Protein AF-A0A059LM42-F1 (afdb_monomer_lite)

Radius of gyration: 23.94 Å; chains: 1; bounding box: 48×51×63 Å

Sequence (168 aa):
MLDPRINEVQEKETALSYLREVKTRFTGNRKVYESFLEIMKQFKAQHIDTSGVIEKVKELFAGHPELILGFNTFLPKGYEIRMEDVHPQRFAPRPTPAAPPPEREVQQPKPQVEFDQAISYVNKIKTRFANDERVYKAFLEILNMYRKGMKNIASVYEEVALLFRSHD

Secondary structure (DSSP, 8-state):
---HHHHHHHHHHHHHHHHHHHHHHTTT-HHHHHHHHHHHHHHHTTSS-HHHHHHHHHHHTTT-HHHHHHGGGGS-TT-PPPHHHHSS---PPPP---------------SSSHHHHHHHHHHHHHHHTTT-HHHHHHHHHHHHHHHTTSS-HHHHHHHHHHHHHT--

pLDDT: mean 71.16, std 15.92, range [35.03, 88.38]

Structure (mmCIF, N/CA/C/O backbone):
data_AF-A0A059LM42-F1
#
_entry.id   AF-A0A059LM42-F1
#
loop_
_atom_site.group_PDB
_atom_site.id
_atom_site.type_symbol
_atom_site.label_atom_id
_atom_site.label_alt_id
_atom_site.label_comp_id
_atom_site.label_asym_id
_atom_site.label_entity_id
_atom_site.label_seq_id
_atom_site.pdbx_PDB_ins_code
_atom_site.Cartn_x
_atom_site.Cartn_y
_atom_site.Cartn_z
_atom_site.occupancy
_atom_site.B_iso_or_equiv
_atom_site.auth_seq_id
_atom_site.auth_comp_id
_atom_site.auth_asym_id
_atom_site.auth_atom_id
_atom_site.pdbx_PDB_model_num
ATOM 1 N N . MET A 1 1 ? 9.639 23.125 -35.738 1.00 37.50 1 MET A N 1
ATOM 2 C CA . MET A 1 1 ? 10.786 22.560 -34.999 1.00 37.50 1 MET A CA 1
ATOM 3 C C . MET A 1 1 ? 10.502 22.805 -33.530 1.00 37.50 1 MET A C 1
ATOM 5 O O . MET A 1 1 ? 10.386 23.963 -33.167 1.00 37.50 1 MET A O 1
ATOM 9 N N . LEU A 1 2 ? 10.233 21.762 -32.743 1.00 43.78 2 LEU A N 1
ATOM 10 C CA . LEU A 1 2 ? 9.997 21.889 -31.300 1.00 43.78 2 LEU A CA 1
ATOM 11 C C . LEU A 1 2 ? 11.327 21.626 -30.595 1.00 43.78 2 LEU A C 1
ATOM 13 O O . LEU A 1 2 ? 11.921 20.567 -30.790 1.00 43.78 2 LEU A O 1
ATOM 17 N N . ASP A 1 3 ? 11.814 22.617 -29.853 1.00 37.25 3 ASP A N 1
ATOM 18 C CA . ASP A 1 3 ? 13.060 22.548 -29.101 1.00 37.25 3 ASP A CA 1
ATOM 19 C C . ASP A 1 3 ? 13.080 21.330 -28.156 1.00 37.25 3 ASP A C 1
ATOM 21 O O . ASP A 1 3 ? 12.250 21.249 -27.247 1.00 37.25 3 ASP A O 1
ATOM 25 N N . PRO A 1 4 ? 14.063 20.417 -28.276 1.00 52.81 4 PRO A N 1
ATOM 26 C CA . PRO A 1 4 ? 14.179 19.244 -27.402 1.00 52.81 4 PRO A CA 1
ATOM 27 C C . PRO A 1 4 ? 14.461 19.605 -25.932 1.00 52.81 4 PRO A C 1
ATOM 29 O O . PRO A 1 4 ? 14.359 18.759 -25.053 1.00 52.81 4 PRO A O 1
ATOM 32 N N . ARG A 1 5 ? 14.765 20.879 -25.649 1.00 47.81 5 ARG A N 1
ATOM 33 C CA . ARG A 1 5 ? 14.976 21.409 -24.296 1.00 47.81 5 ARG A CA 1
ATOM 34 C C . ARG A 1 5 ? 13.675 21.627 -23.517 1.00 47.81 5 ARG A C 1
ATOM 36 O O . ARG A 1 5 ? 13.718 21.652 -22.297 1.00 47.81 5 ARG A O 1
ATOM 43 N N . ILE A 1 6 ? 12.530 21.774 -24.191 1.00 52.84 6 ILE A N 1
ATOM 44 C CA . ILE A 1 6 ? 11.234 22.006 -23.525 1.00 52.84 6 ILE A CA 1
ATOM 45 C C . ILE A 1 6 ? 10.699 20.717 -22.883 1.00 52.84 6 ILE A C 1
ATOM 47 O O . ILE A 1 6 ? 10.102 20.770 -21.809 1.00 52.84 6 ILE A O 1
ATOM 51 N N . ASN A 1 7 ? 10.970 19.556 -23.489 1.00 51.12 7 ASN A N 1
ATOM 52 C CA . ASN A 1 7 ? 10.503 18.268 -22.970 1.00 51.12 7 ASN A CA 1
ATOM 53 C C . ASN A 1 7 ? 11.198 17.900 -21.646 1.00 51.12 7 ASN A C 1
ATOM 55 O O . ASN A 1 7 ? 10.537 17.504 -20.693 1.00 51.12 7 ASN A O 1
ATOM 59 N N . GLU A 1 8 ? 12.508 18.150 -21.542 1.00 52.09 8 GLU A N 1
ATOM 60 C CA . GLU A 1 8 ? 13.310 17.806 -20.356 1.00 52.09 8 GLU A CA 1
ATOM 61 C C . GLU A 1 8 ? 12.902 18.601 -19.098 1.00 52.09 8 GLU A C 1
ATOM 63 O O . GLU A 1 8 ? 12.923 18.081 -17.979 1.00 52.09 8 GLU A O 1
ATOM 68 N N . VAL A 1 9 ? 12.483 19.861 -19.271 1.00 55.62 9 VAL A N 1
ATOM 69 C CA . VAL A 1 9 ? 12.021 20.709 -18.158 1.00 55.62 9 VAL A CA 1
ATOM 70 C C . VAL A 1 9 ? 10.629 20.275 -17.689 1.00 55.62 9 VAL A C 1
ATOM 72 O O . VAL A 1 9 ? 10.413 20.148 -16.482 1.00 55.62 9 VAL A O 1
ATOM 75 N N . GLN A 1 10 ? 9.721 19.949 -18.619 1.00 55.91 10 GLN A N 1
ATOM 76 C CA . GLN A 1 10 ? 8.393 19.432 -18.277 1.00 55.91 10 GLN A CA 1
ATOM 77 C C . GLN A 1 10 ? 8.468 18.085 -17.555 1.00 55.91 10 GLN A C 1
ATOM 79 O O . GLN A 1 10 ? 7.804 17.914 -16.536 1.00 55.91 10 GLN A O 1
ATOM 84 N N . GLU A 1 11 ? 9.299 17.152 -18.024 1.00 62.28 11 GLU A N 1
ATOM 85 C CA . GLU A 1 11 ? 9.454 15.833 -17.395 1.00 62.28 11 GLU A CA 1
ATOM 86 C C . GLU A 1 11 ? 9.916 15.951 -15.938 1.00 62.28 11 GLU A C 1
ATOM 88 O O . GLU A 1 11 ? 9.413 15.254 -15.051 1.00 62.28 11 GLU A O 1
ATOM 93 N N . LYS A 1 12 ? 10.823 16.896 -15.662 1.00 64.44 12 LYS A N 1
ATOM 94 C CA . LYS A 1 12 ? 11.322 17.161 -14.311 1.00 64.44 12 LYS A CA 1
ATOM 95 C C . LYS A 1 12 ? 10.246 17.759 -13.400 1.00 64.44 12 LYS A C 1
ATOM 97 O O . LYS A 1 12 ? 10.152 17.369 -12.235 1.00 64.44 12 LYS A O 1
ATOM 102 N N . GLU A 1 13 ? 9.423 18.677 -13.901 1.00 71.81 13 GLU A N 1
ATOM 103 C CA . GLU A 1 13 ? 8.309 19.253 -13.134 1.00 71.81 13 GLU A CA 1
ATOM 104 C C . GLU A 1 13 ? 7.188 18.237 -12.893 1.00 71.81 13 GLU A C 1
ATOM 106 O O . GLU A 1 13 ? 6.685 18.121 -11.771 1.00 71.81 13 GLU A O 1
ATOM 111 N N . THR A 1 14 ? 6.852 17.433 -13.903 1.00 74.19 14 THR A N 1
ATOM 112 C CA . THR A 1 14 ? 5.884 16.341 -13.771 1.00 74.19 14 THR A CA 1
ATOM 113 C C . THR A 1 14 ? 6.368 15.309 -12.746 1.00 74.19 14 THR A C 1
ATOM 115 O O . THR A 1 14 ? 5.592 14.929 -11.867 1.00 74.19 14 THR A O 1
ATOM 118 N N . ALA A 1 15 ? 7.658 14.934 -12.756 1.00 77.19 15 ALA A N 1
ATOM 119 C CA . ALA A 1 15 ? 8.270 14.036 -11.761 1.00 77.19 15 ALA A CA 1
ATOM 120 C C . ALA A 1 15 ? 8.116 14.549 -10.330 1.00 77.19 15 ALA A C 1
ATOM 122 O O . ALA A 1 15 ? 7.750 13.800 -9.421 1.00 77.19 15 ALA A O 1
ATOM 123 N N . LEU A 1 16 ? 8.372 15.840 -10.124 1.00 78.12 16 LEU A N 1
ATOM 124 C CA . LEU A 1 16 ? 8.249 16.468 -8.813 1.00 78.12 16 LEU A CA 1
ATOM 125 C C . LEU A 1 16 ? 6.793 16.553 -8.349 1.00 78.12 16 LEU A C 1
ATOM 127 O O . LEU A 1 16 ? 6.532 16.367 -7.158 1.00 78.12 16 LEU A O 1
ATOM 131 N N . SER A 1 17 ? 5.853 16.799 -9.263 1.00 83.81 17 SER A N 1
ATOM 132 C CA . SER A 1 17 ? 4.423 16.804 -8.948 1.00 83.81 17 SER A CA 1
ATOM 133 C C . SER A 1 17 ? 3.944 15.414 -8.526 1.00 83.81 17 SER A C 1
ATOM 135 O O . SER A 1 17 ? 3.326 15.274 -7.472 1.00 83.81 17 SER A O 1
ATOM 137 N N . TYR A 1 18 ? 4.324 14.375 -9.274 1.00 83.75 18 TYR A N 1
ATOM 138 C CA . TYR A 1 18 ? 3.982 12.990 -8.952 1.00 83.75 18 TYR A CA 1
ATOM 139 C C . TYR A 1 18 ? 4.579 12.545 -7.605 1.00 83.75 18 TYR A C 1
ATOM 141 O O . TYR A 1 18 ? 3.877 12.014 -6.747 1.00 83.75 18 TYR A O 1
ATOM 149 N N . LEU A 1 19 ? 5.858 12.852 -7.349 1.00 83.31 19 LEU A N 1
ATOM 150 C CA . LEU A 1 19 ? 6.498 12.595 -6.051 1.00 83.31 19 LEU A CA 1
ATOM 151 C C . LEU A 1 19 ? 5.782 13.305 -4.896 1.00 83.31 19 LEU A C 1
ATOM 153 O O . LEU A 1 19 ? 5.654 12.742 -3.806 1.00 83.31 19 LEU A O 1
ATOM 157 N N . ARG A 1 20 ? 5.324 14.542 -5.116 1.00 83.06 20 ARG A N 1
ATOM 158 C CA . ARG A 1 20 ? 4.578 15.310 -4.115 1.00 83.06 20 ARG A CA 1
ATOM 159 C C . ARG A 1 20 ? 3.227 14.660 -3.828 1.00 83.06 20 ARG A C 1
ATOM 161 O O . ARG A 1 20 ? 2.854 14.557 -2.664 1.00 83.06 20 ARG A O 1
ATOM 168 N N . GLU A 1 21 ? 2.532 14.186 -4.853 1.00 84.50 21 GLU A N 1
ATOM 169 C CA . GLU A 1 21 ? 1.240 13.517 -4.717 1.00 84.50 21 GLU A CA 1
ATOM 170 C C . GLU A 1 21 ? 1.357 12.182 -3.974 1.00 84.50 21 GLU A C 1
ATOM 172 O O . GLU A 1 21 ? 0.645 11.965 -2.993 1.00 84.50 21 GLU A O 1
ATOM 177 N N . VAL A 1 22 ? 2.342 11.349 -4.334 1.00 84.31 22 VAL A N 1
ATOM 178 C CA . VAL A 1 22 ? 2.684 10.110 -3.611 1.00 84.31 22 VAL A CA 1
ATOM 179 C C . VAL A 1 22 ? 3.016 10.412 -2.148 1.00 84.31 22 VAL A C 1
ATOM 181 O O . VAL A 1 22 ? 2.512 9.751 -1.239 1.00 84.31 22 VAL A O 1
ATOM 184 N N . LYS A 1 23 ? 3.833 11.439 -1.892 1.00 82.44 23 LYS A N 1
ATOM 185 C CA . LYS A 1 23 ? 4.214 11.840 -0.533 1.00 82.44 23 LYS A CA 1
ATOM 186 C C . LYS A 1 23 ? 3.018 12.334 0.287 1.00 82.44 23 LYS A C 1
ATOM 188 O O . LYS A 1 23 ? 2.938 12.012 1.468 1.00 82.44 23 LYS A O 1
ATOM 193 N N . THR A 1 24 ? 2.089 13.069 -0.321 1.00 84.69 24 THR A N 1
ATOM 194 C CA . THR A 1 24 ? 0.845 13.515 0.326 1.00 84.69 24 THR A CA 1
ATOM 195 C C . THR A 1 24 ? -0.078 12.332 0.622 1.00 84.69 24 THR A C 1
ATOM 197 O O . THR A 1 24 ? -0.526 12.182 1.759 1.00 84.69 24 THR A O 1
ATOM 200 N N . ARG A 1 25 ? -0.316 11.448 -0.359 1.00 80.69 25 ARG A N 1
ATOM 201 C CA . ARG A 1 25 ? -1.161 10.247 -0.212 1.00 80.69 25 ARG A CA 1
ATOM 202 C C . ARG A 1 25 ? -0.637 9.292 0.857 1.00 80.69 25 ARG A C 1
ATOM 204 O O . ARG A 1 25 ? -1.426 8.753 1.627 1.00 80.69 25 ARG A O 1
ATOM 211 N N . PHE A 1 26 ? 0.679 9.108 0.927 1.00 81.62 26 PHE A N 1
ATOM 212 C CA . PHE A 1 26 ? 1.330 8.183 1.857 1.00 81.62 26 PHE A CA 1
ATOM 213 C C . PHE A 1 26 ? 2.099 8.889 2.976 1.00 81.62 26 PHE A C 1
ATOM 215 O O . PHE A 1 26 ? 3.062 8.335 3.508 1.00 81.62 26 PHE A O 1
ATOM 222 N N . THR A 1 27 ? 1.663 10.079 3.405 1.00 77.94 27 THR A N 1
ATOM 223 C CA . THR A 1 27 ? 2.370 10.836 4.456 1.00 77.94 27 THR A CA 1
ATOM 224 C C . THR A 1 27 ? 2.456 10.077 5.787 1.00 77.94 27 THR A C 1
ATOM 226 O O . THR A 1 27 ? 3.411 10.256 6.540 1.00 77.94 27 THR A O 1
ATOM 229 N N . GLY A 1 28 ? 1.480 9.206 6.067 1.00 80.81 28 GLY A N 1
ATOM 230 C CA . GLY A 1 28 ? 1.458 8.330 7.243 1.00 80.81 28 GLY A CA 1
ATOM 231 C C . GLY A 1 28 ? 2.210 7.007 7.060 1.00 80.81 28 GLY A C 1
ATOM 232 O O . GLY A 1 28 ? 2.324 6.244 8.012 1.00 80.81 28 GLY A O 1
ATOM 233 N N . ASN A 1 29 ? 2.723 6.721 5.858 1.00 76.50 29 ASN A N 1
ATOM 234 C CA . ASN A 1 29 ? 3.274 5.419 5.490 1.00 76.50 29 ASN A CA 1
ATOM 235 C C . ASN A 1 29 ? 4.634 5.563 4.781 1.00 76.50 29 ASN A C 1
ATOM 237 O O . ASN A 1 29 ? 4.779 5.286 3.589 1.00 76.50 29 ASN A O 1
ATOM 241 N N . ARG A 1 30 ? 5.666 5.965 5.545 1.00 80.00 30 ARG A N 1
ATOM 242 C CA . ARG A 1 30 ? 7.049 6.158 5.044 1.00 80.00 30 ARG A CA 1
ATOM 243 C C . ARG A 1 30 ? 7.592 4.963 4.261 1.00 80.00 30 ARG A C 1
ATOM 245 O O . ARG A 1 30 ? 8.257 5.174 3.255 1.00 80.00 30 ARG A O 1
ATOM 252 N N . LYS A 1 31 ? 7.219 3.738 4.646 1.00 84.69 31 LYS A N 1
ATOM 253 C CA . LYS A 1 31 ? 7.623 2.505 3.953 1.00 84.69 31 LYS A CA 1
ATOM 254 C C . LYS A 1 31 ? 7.236 2.481 2.473 1.00 84.69 31 LYS A C 1
ATOM 256 O O . LYS A 1 31 ? 7.993 1.951 1.667 1.00 84.69 31 LYS A O 1
ATOM 261 N N . VAL A 1 32 ? 6.087 3.058 2.108 1.00 84.31 32 VAL A N 1
ATOM 262 C CA . VAL A 1 32 ? 5.635 3.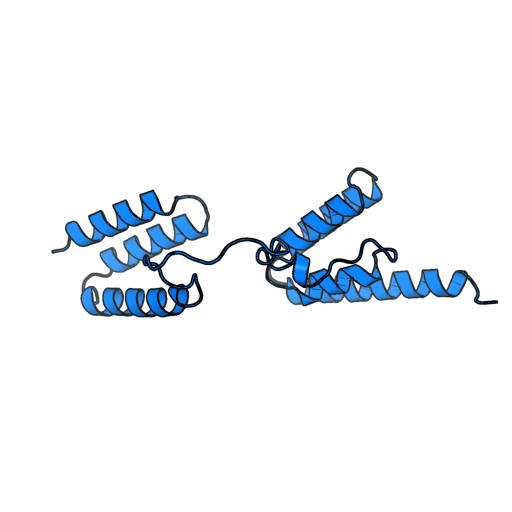109 0.708 1.00 84.31 32 VAL A CA 1
ATOM 263 C C . VAL A 1 32 ? 6.539 4.041 -0.095 1.00 84.31 32 VAL A C 1
ATOM 265 O O . VAL A 1 32 ? 7.045 3.662 -1.145 1.00 84.31 32 VAL A O 1
ATOM 268 N N . TYR A 1 33 ? 6.817 5.231 0.439 1.00 84.06 33 TYR A N 1
ATOM 269 C CA . TYR A 1 33 ? 7.725 6.190 -0.191 1.00 84.06 33 TYR A CA 1
ATOM 270 C C . TYR A 1 33 ? 9.165 5.655 -0.286 1.00 84.06 33 TYR A C 1
ATOM 272 O O . TYR A 1 33 ? 9.809 5.801 -1.321 1.00 84.06 33 TYR A O 1
ATOM 280 N N . GLU A 1 34 ? 9.661 4.989 0.762 1.00 85.50 34 GLU A N 1
ATOM 281 C CA . GLU A 1 34 ? 10.982 4.344 0.764 1.00 85.50 34 GLU A CA 1
ATOM 282 C C . GLU A 1 34 ? 11.073 3.224 -0.283 1.00 85.50 34 GLU A C 1
ATOM 284 O O . GLU A 1 34 ? 12.035 3.186 -1.047 1.00 85.50 34 GLU A O 1
ATOM 289 N N . SER A 1 35 ? 10.041 2.384 -0.396 1.00 87.38 35 SER A N 1
ATOM 290 C CA . SER A 1 35 ? 9.987 1.328 -1.416 1.00 87.38 35 SER A CA 1
ATOM 291 C C . SER A 1 35 ? 9.924 1.908 -2.834 1.00 87.38 35 SER A C 1
ATOM 293 O O . SER A 1 35 ? 10.601 1.413 -3.732 1.00 87.38 35 SER A O 1
ATOM 295 N N . PHE A 1 36 ? 9.178 3.002 -3.045 1.00 86.88 36 PHE A N 1
ATOM 296 C CA . PHE A 1 36 ? 9.123 3.694 -4.340 1.00 86.88 36 PHE A CA 1
ATOM 297 C C . PHE A 1 36 ? 10.501 4.224 -4.758 1.00 86.88 36 PHE A C 1
ATOM 299 O O . PHE A 1 36 ? 10.917 4.060 -5.907 1.00 86.88 36 PHE A O 1
ATOM 306 N N . LEU A 1 37 ? 11.239 4.826 -3.818 1.00 86.50 37 LEU A N 1
ATOM 307 C CA . LEU A 1 37 ? 12.601 5.299 -4.062 1.00 86.50 37 LEU A CA 1
ATOM 308 C C . LEU A 1 37 ? 13.568 4.152 -4.368 1.00 86.50 37 LEU A C 1
ATOM 310 O O . LEU A 1 37 ? 14.447 4.314 -5.215 1.00 86.50 37 LEU A O 1
ATOM 314 N N . GLU A 1 38 ? 13.414 3.005 -3.709 1.00 88.38 38 GLU A N 1
ATOM 315 C CA . GLU A 1 38 ? 14.233 1.822 -3.970 1.00 88.38 38 GLU A CA 1
ATOM 316 C C . GLU A 1 38 ? 14.003 1.281 -5.386 1.00 88.38 38 GLU A C 1
ATOM 318 O O . GLU A 1 38 ? 14.963 1.029 -6.114 1.00 88.38 38 GLU A O 1
ATOM 323 N N . ILE A 1 39 ? 12.743 1.196 -5.816 1.00 86.94 39 ILE A N 1
ATOM 324 C CA . ILE A 1 39 ? 12.361 0.797 -7.175 1.00 86.94 39 ILE A CA 1
ATOM 325 C C . ILE A 1 39 ? 12.935 1.777 -8.211 1.00 86.94 39 ILE A C 1
ATOM 327 O O . ILE A 1 39 ? 13.578 1.353 -9.172 1.00 86.94 39 ILE A O 1
ATOM 331 N N . MET A 1 40 ? 12.800 3.092 -7.986 1.00 82.06 40 MET A N 1
ATOM 332 C CA . MET A 1 40 ? 13.413 4.110 -8.850 1.00 82.06 40 MET A CA 1
ATOM 333 C C . MET A 1 40 ? 14.939 3.993 -8.901 1.00 82.06 40 MET A C 1
ATOM 335 O O . MET A 1 40 ? 15.537 4.191 -9.957 1.00 82.06 40 MET A O 1
ATOM 339 N N . LYS A 1 41 ? 15.591 3.683 -7.776 1.00 82.50 41 LYS A N 1
ATOM 340 C CA . LYS A 1 41 ? 17.047 3.520 -7.714 1.00 82.50 41 LYS A CA 1
ATOM 341 C C . LYS A 1 41 ? 17.502 2.310 -8.524 1.00 82.50 41 LYS A C 1
ATOM 343 O O . LYS A 1 41 ? 18.479 2.420 -9.258 1.00 82.50 41 LYS A O 1
ATOM 348 N N . GLN A 1 42 ? 16.793 1.191 -8.418 1.00 85.50 42 GLN A N 1
ATOM 349 C CA . GLN A 1 42 ? 17.091 -0.017 -9.178 1.00 85.50 42 GLN A CA 1
ATOM 350 C C . GLN A 1 42 ? 16.822 0.174 -10.683 1.00 85.50 42 GLN A C 1
ATOM 352 O O . GLN A 1 42 ? 17.652 -0.227 -11.494 1.00 85.50 42 GLN A O 1
ATOM 357 N N . PHE A 1 43 ? 15.748 0.876 -11.065 1.00 82.06 43 PHE A N 1
ATOM 358 C CA . PHE A 1 43 ? 15.497 1.266 -12.460 1.00 82.06 43 PHE A CA 1
ATOM 359 C C . PHE A 1 43 ? 16.610 2.175 -13.007 1.00 82.06 43 PHE A C 1
ATOM 361 O O . PHE A 1 43 ? 17.149 1.941 -14.085 1.00 82.06 43 PHE A O 1
ATOM 368 N N . LYS A 1 44 ? 17.046 3.173 -12.225 1.00 76.00 44 LYS A N 1
ATOM 369 C CA . LYS A 1 44 ? 18.142 4.077 -12.616 1.00 76.00 44 LYS A CA 1
ATOM 370 C C . LYS A 1 44 ? 19.502 3.376 -12.693 1.00 76.00 44 LYS A C 1
ATOM 372 O O . LYS A 1 44 ? 20.383 3.831 -13.415 1.00 76.00 44 LYS A O 1
ATOM 377 N N . ALA A 1 45 ? 19.661 2.271 -11.968 1.00 84.81 45 ALA A N 1
ATOM 378 C CA . ALA A 1 45 ? 20.811 1.381 -12.057 1.00 84.81 45 ALA A CA 1
ATOM 379 C C . ALA A 1 45 ? 20.708 0.366 -13.216 1.00 84.81 45 ALA A C 1
ATOM 381 O O . ALA A 1 45 ? 21.586 -0.483 -13.322 1.00 84.81 45 ALA A O 1
ATOM 382 N N . GLN A 1 46 ? 19.657 0.431 -14.055 1.00 76.25 46 GLN A N 1
ATOM 383 C CA . GLN A 1 46 ? 19.325 -0.579 -15.081 1.00 76.25 46 GLN A CA 1
ATOM 384 C C . GLN A 1 46 ? 19.219 -2.004 -14.516 1.00 76.25 46 GLN A C 1
ATOM 386 O O . GLN A 1 46 ? 19.372 -2.992 -15.224 1.00 76.25 46 GLN A O 1
ATOM 391 N N . HIS A 1 47 ? 18.949 -2.111 -13.217 1.00 81.06 47 HIS A N 1
ATOM 392 C CA . HIS A 1 47 ? 18.820 -3.379 -12.510 1.00 81.06 47 HIS A CA 1
ATOM 393 C C . HIS A 1 47 ? 17.409 -3.964 -12.647 1.00 81.06 47 HIS A C 1
ATOM 395 O O . HIS A 1 47 ? 17.199 -5.147 -12.389 1.00 81.06 47 HIS A O 1
ATOM 401 N N . ILE A 1 48 ? 16.445 -3.115 -13.017 1.00 77.38 48 ILE A N 1
ATOM 402 C CA . ILE A 1 48 ? 15.081 -3.493 -13.379 1.00 77.38 48 ILE A CA 1
ATOM 403 C C . ILE A 1 48 ? 14.715 -2.784 -14.677 1.00 77.38 48 ILE A C 1
ATOM 405 O O . ILE A 1 48 ? 14.933 -1.578 -14.805 1.00 77.38 48 ILE A O 1
ATOM 409 N N . ASP A 1 49 ? 14.112 -3.525 -15.597 1.00 82.06 49 ASP A N 1
ATOM 410 C CA . ASP A 1 49 ? 13.548 -3.001 -16.835 1.00 82.06 49 ASP A CA 1
ATOM 411 C C . ASP A 1 49 ? 12.222 -2.264 -16.614 1.00 82.06 49 ASP 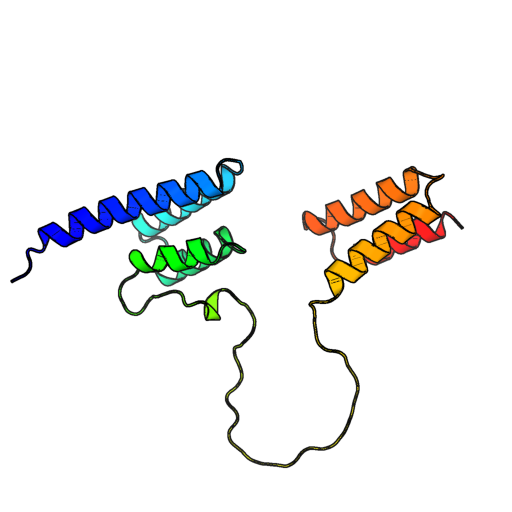A C 1
ATOM 413 O O . ASP A 1 49 ? 11.577 -2.370 -15.565 1.00 82.06 49 ASP A O 1
ATOM 417 N N . THR A 1 50 ? 11.767 -1.566 -17.658 1.00 76.31 50 THR A N 1
ATOM 418 C CA . THR A 1 50 ? 10.482 -0.854 -17.701 1.00 76.31 50 THR A CA 1
ATOM 419 C C . THR A 1 50 ? 9.304 -1.737 -17.270 1.00 76.31 50 THR A C 1
ATOM 421 O O . THR A 1 50 ? 8.441 -1.290 -16.523 1.00 76.31 50 THR A O 1
ATOM 424 N N . SER A 1 51 ? 9.274 -3.016 -17.651 1.00 78.56 51 SER A N 1
ATOM 425 C CA . SER A 1 51 ? 8.205 -3.928 -17.218 1.00 78.56 51 SER A CA 1
ATOM 426 C C . SER A 1 51 ? 8.265 -4.243 -15.717 1.00 78.56 51 SER A C 1
ATOM 428 O O . SER A 1 51 ? 7.235 -4.264 -15.047 1.00 78.56 51 SER A O 1
ATOM 430 N N . GLY A 1 52 ? 9.464 -4.421 -15.155 1.00 81.88 52 GLY A N 1
ATOM 431 C CA . GLY A 1 52 ? 9.618 -4.760 -13.739 1.00 81.88 52 GLY A CA 1
ATOM 432 C C . GLY A 1 52 ? 9.394 -3.567 -12.808 1.00 81.88 52 GLY A C 1
ATOM 433 O O . GLY A 1 52 ? 8.820 -3.727 -11.729 1.00 81.88 52 GLY A O 1
ATOM 434 N N . VAL A 1 53 ? 9.773 -2.352 -13.229 1.00 85.19 53 VAL A N 1
ATOM 435 C CA . VAL A 1 53 ? 9.425 -1.128 -12.486 1.00 85.19 53 VAL A CA 1
ATOM 436 C C . VAL A 1 53 ? 7.905 -0.934 -12.469 1.00 85.19 53 VAL A C 1
ATOM 438 O O . VAL A 1 53 ? 7.355 -0.610 -11.421 1.00 85.19 53 VAL A O 1
ATOM 441 N N . ILE A 1 54 ? 7.212 -1.221 -13.580 1.00 82.12 54 ILE A N 1
ATOM 442 C CA . ILE A 1 54 ? 5.747 -1.166 -13.680 1.00 82.12 54 ILE A CA 1
ATOM 443 C C . ILE A 1 54 ? 5.088 -2.147 -12.711 1.00 82.12 54 ILE A C 1
ATOM 445 O O . ILE A 1 54 ? 4.219 -1.740 -11.942 1.00 82.12 54 ILE A O 1
ATOM 449 N N . GLU A 1 55 ? 5.493 -3.420 -12.708 1.00 82.56 55 GLU A N 1
ATOM 450 C CA . GLU A 1 55 ? 4.925 -4.418 -11.794 1.00 82.56 55 GLU A CA 1
ATOM 451 C C . GLU A 1 55 ? 5.116 -4.011 -10.334 1.00 82.56 55 GLU A C 1
ATOM 453 O O . GLU A 1 55 ? 4.167 -4.029 -9.550 1.00 82.56 55 GLU A O 1
ATOM 458 N N . LYS A 1 56 ? 6.314 -3.536 -9.979 1.00 84.75 56 LYS A N 1
ATOM 459 C CA . LYS A 1 56 ? 6.600 -3.088 -8.617 1.00 84.75 56 LYS A CA 1
ATOM 460 C C . LYS A 1 56 ? 5.808 -1.847 -8.221 1.00 84.75 56 LYS A C 1
ATOM 462 O O . LYS A 1 56 ? 5.338 -1.770 -7.090 1.00 84.75 56 LYS A O 1
ATOM 467 N N . VAL A 1 57 ? 5.614 -0.899 -9.135 1.00 85.00 57 VAL A N 1
ATOM 468 C CA . VAL A 1 57 ? 4.775 0.291 -8.921 1.00 85.00 57 VAL A CA 1
ATOM 469 C C . VAL A 1 57 ? 3.296 -0.094 -8.787 1.00 85.00 57 VAL A C 1
ATOM 471 O O . VAL A 1 57 ? 2.609 0.450 -7.922 1.00 85.00 57 VAL A O 1
ATOM 474 N N . LYS A 1 58 ? 2.815 -1.070 -9.572 1.00 80.56 58 LYS A N 1
ATOM 475 C CA . LYS A 1 58 ? 1.456 -1.630 -9.466 1.00 80.56 58 LYS A CA 1
ATOM 476 C C . LYS A 1 58 ? 1.220 -2.290 -8.107 1.00 80.56 58 LYS A C 1
ATOM 478 O O . LYS A 1 58 ? 0.186 -2.035 -7.500 1.00 80.56 58 LYS A O 1
ATOM 483 N N . GLU A 1 59 ? 2.162 -3.103 -7.623 1.00 83.25 59 GLU A N 1
ATOM 484 C CA . GLU A 1 59 ? 2.079 -3.722 -6.291 1.00 83.25 59 GLU A CA 1
ATOM 485 C C . GLU A 1 59 ? 2.138 -2.668 -5.178 1.00 83.25 59 GLU A C 1
ATOM 487 O O . GLU A 1 59 ? 1.360 -2.704 -4.226 1.00 83.25 59 GLU A O 1
ATOM 492 N N . LEU A 1 60 ? 3.047 -1.700 -5.308 1.00 85.50 60 LEU A N 1
ATOM 493 C CA . LEU A 1 60 ? 3.291 -0.699 -4.278 1.00 85.50 60 LEU A CA 1
ATOM 494 C C . LEU A 1 60 ? 2.111 0.262 -4.091 1.00 85.50 60 LEU A C 1
ATOM 496 O O . LEU A 1 60 ? 1.789 0.647 -2.966 1.00 85.50 60 LEU A O 1
ATOM 500 N N . PHE A 1 61 ? 1.467 0.640 -5.193 1.00 83.75 61 PHE A N 1
ATOM 501 C CA . PHE A 1 61 ? 0.272 1.479 -5.202 1.00 83.75 61 PHE A CA 1
ATOM 502 C C . PHE A 1 61 ? -1.005 0.662 -5.414 1.00 83.75 61 PHE A C 1
ATOM 504 O O . PHE A 1 61 ? -2.020 1.210 -5.850 1.00 83.75 61 PHE A O 1
ATOM 511 N N . ALA A 1 62 ? -0.986 -0.634 -5.092 1.00 76.81 62 ALA A N 1
ATOM 512 C CA . ALA A 1 62 ? -2.173 -1.474 -5.155 1.00 76.81 62 ALA A CA 1
ATOM 513 C C . ALA A 1 62 ? -3.295 -0.861 -4.296 1.00 76.81 62 ALA A C 1
ATOM 515 O O . ALA A 1 62 ? -3.103 -0.534 -3.125 1.00 76.81 62 ALA A O 1
ATOM 516 N N . GLY A 1 63 ? -4.467 -0.652 -4.902 1.00 74.44 63 GLY A N 1
ATOM 517 C CA . GLY A 1 63 ? -5.586 0.079 -4.288 1.00 74.44 63 GLY A CA 1
ATOM 518 C C . GLY A 1 63 ? -5.616 1.589 -4.574 1.00 74.44 63 GLY A C 1
ATOM 519 O O . GLY A 1 63 ? -6.598 2.248 -4.237 1.00 74.44 63 GLY A O 1
ATOM 520 N N . HIS A 1 64 ? -4.600 2.136 -5.249 1.00 80.25 64 HIS A N 1
ATOM 521 C CA . HIS A 1 64 ? -4.534 3.527 -5.707 1.00 80.25 64 HIS A CA 1
ATOM 522 C C . HIS A 1 64 ? -4.281 3.603 -7.223 1.00 80.25 64 HIS A C 1
ATOM 524 O O . HIS A 1 64 ? -3.184 3.967 -7.657 1.00 80.25 64 HIS A O 1
ATOM 530 N N . PRO A 1 65 ? -5.300 3.293 -8.048 1.00 76.31 65 PRO A N 1
ATOM 531 C CA . PRO A 1 65 ? -5.165 3.273 -9.504 1.00 76.31 65 PRO A CA 1
ATOM 532 C C . PRO A 1 65 ? -4.766 4.635 -10.081 1.00 76.31 65 PRO A C 1
ATOM 534 O O . PRO A 1 65 ? -4.051 4.676 -11.073 1.00 76.31 65 PRO A O 1
ATOM 537 N N . GLU A 1 66 ? -5.159 5.743 -9.446 1.00 78.88 66 GLU A N 1
ATOM 538 C CA . GLU A 1 66 ? -4.769 7.098 -9.862 1.00 78.88 66 GLU A CA 1
ATOM 539 C C . GLU A 1 66 ? -3.249 7.296 -9.874 1.00 78.88 66 GLU A C 1
ATOM 541 O O . GLU A 1 66 ? -2.716 7.892 -10.804 1.00 78.88 66 GLU A O 1
ATOM 546 N N . LEU A 1 67 ? -2.538 6.741 -8.887 1.00 82.62 67 LEU A N 1
ATOM 547 C CA . LEU A 1 67 ? -1.082 6.849 -8.822 1.00 82.62 67 LEU A CA 1
ATOM 548 C C . LEU A 1 67 ? -0.432 5.954 -9.879 1.00 82.62 67 LEU A C 1
ATOM 550 O O . LEU A 1 67 ? 0.409 6.406 -10.644 1.00 82.62 67 LEU A O 1
ATOM 554 N N . ILE A 1 68 ? -0.897 4.712 -10.014 1.00 84.62 68 ILE A N 1
ATOM 555 C CA . ILE A 1 68 ? -0.384 3.787 -11.034 1.00 84.62 68 ILE A CA 1
ATOM 556 C C . ILE A 1 68 ? -0.552 4.373 -12.445 1.00 84.62 68 ILE A C 1
ATOM 558 O O . ILE A 1 68 ? 0.376 4.338 -13.246 1.00 84.62 68 ILE A O 1
ATOM 562 N N . LEU A 1 69 ? -1.714 4.955 -12.743 1.00 79.38 69 LEU A N 1
ATOM 563 C CA . LEU A 1 69 ? -1.983 5.596 -14.030 1.00 79.38 69 LEU A CA 1
ATOM 564 C C . LEU A 1 69 ? -1.212 6.905 -14.199 1.00 79.38 69 LEU A C 1
ATOM 566 O O . LEU A 1 69 ? -0.780 7.209 -15.307 1.00 79.38 69 LEU A O 1
ATOM 570 N N . GLY A 1 70 ? -1.000 7.658 -13.118 1.00 78.44 70 GLY A N 1
ATOM 571 C CA . GLY A 1 70 ? -0.120 8.826 -13.110 1.00 78.44 70 GLY A CA 1
ATOM 572 C C . GLY A 1 70 ? 1.326 8.473 -13.469 1.00 78.44 70 GLY A C 1
ATOM 573 O O . GLY A 1 70 ? 2.040 9.307 -14.014 1.00 78.44 70 GLY A O 1
ATOM 574 N N . PHE A 1 71 ? 1.743 7.217 -13.268 1.00 82.25 71 PHE A N 1
ATOM 575 C CA . PHE A 1 71 ? 3.055 6.743 -13.699 1.00 82.25 71 PHE A CA 1
ATOM 576 C C . PHE A 1 71 ? 3.192 6.618 -15.230 1.00 82.25 71 PHE A C 1
ATOM 578 O O . PHE A 1 71 ? 4.308 6.663 -15.743 1.00 82.25 71 PHE A O 1
ATOM 585 N N . ASN A 1 72 ? 2.085 6.561 -15.986 1.00 74.81 72 ASN A N 1
ATOM 586 C CA . ASN A 1 72 ? 2.114 6.532 -17.457 1.00 74.81 72 ASN A CA 1
ATOM 587 C C . ASN A 1 72 ? 2.776 7.755 -18.081 1.00 74.81 72 ASN A C 1
ATOM 589 O O . ASN A 1 72 ? 3.301 7.660 -19.184 1.00 74.81 72 ASN A O 1
ATOM 593 N N . THR A 1 73 ? 2.794 8.892 -17.382 1.00 72.38 73 THR A N 1
ATOM 594 C CA . THR A 1 73 ? 3.454 10.103 -17.885 1.00 72.38 73 THR A CA 1
ATOM 595 C C . THR A 1 73 ? 4.976 9.956 -17.946 1.00 72.38 73 THR A C 1
ATOM 597 O O . THR A 1 73 ? 5.628 10.751 -18.613 1.00 72.38 73 THR A O 1
ATOM 600 N N . PHE A 1 74 ? 5.540 8.968 -17.240 1.00 72.31 74 PHE A N 1
ATOM 601 C CA . PHE A 1 74 ? 6.974 8.652 -17.213 1.00 72.31 74 PHE A CA 1
ATOM 602 C C . PHE A 1 74 ? 7.345 7.475 -18.113 1.00 72.31 74 PHE A C 1
ATOM 604 O O . PHE A 1 74 ? 8.523 7.140 -18.228 1.00 72.31 74 PHE A O 1
ATOM 611 N N . LEU A 1 75 ? 6.354 6.826 -18.726 1.00 73.94 75 LEU A N 1
ATOM 612 C CA . LEU A 1 75 ? 6.561 5.659 -19.565 1.00 73.94 75 LEU A CA 1
ATOM 613 C C . LEU A 1 75 ? 6.506 6.069 -21.042 1.00 73.94 75 LEU A C 1
ATOM 615 O O . LEU A 1 75 ? 5.609 6.809 -21.450 1.00 73.94 75 LEU A O 1
ATOM 619 N N . PRO A 1 76 ? 7.448 5.600 -21.876 1.00 68.69 76 PRO A N 1
ATOM 620 C CA . PRO A 1 76 ? 7.375 5.828 -23.310 1.00 68.69 76 PRO A CA 1
ATOM 621 C C . PRO A 1 76 ? 6.125 5.157 -23.899 1.00 68.69 76 PRO A C 1
ATOM 623 O O . PRO A 1 76 ? 5.696 4.092 -23.446 1.00 68.69 76 PRO A O 1
ATOM 626 N N . LYS A 1 77 ? 5.562 5.774 -24.947 1.00 50.44 77 LYS A N 1
ATOM 627 C CA . LYS A 1 77 ? 4.368 5.278 -25.654 1.00 50.44 77 LYS A CA 1
ATOM 628 C C . LYS A 1 77 ? 4.588 3.826 -26.090 1.00 50.44 77 LYS A C 1
ATOM 630 O O . LYS A 1 77 ? 5.482 3.556 -26.890 1.00 50.44 77 LYS A O 1
ATOM 635 N N . GLY A 1 78 ? 3.793 2.906 -25.543 1.00 65.19 78 GLY A N 1
ATOM 636 C CA . GLY A 1 78 ? 3.939 1.455 -25.738 1.00 65.19 78 GLY A CA 1
ATOM 637 C C . GLY A 1 78 ? 4.182 0.642 -24.462 1.00 65.19 78 GLY A C 1
ATOM 638 O O . GLY A 1 78 ? 3.946 -0.561 -24.482 1.00 65.19 78 GLY A O 1
ATOM 639 N N . TYR A 1 79 ? 4.579 1.281 -23.355 1.00 67.19 79 TYR A N 1
ATOM 640 C CA . TYR A 1 79 ? 4.706 0.643 -22.032 1.00 67.19 79 TYR A CA 1
ATOM 641 C C . TYR A 1 79 ? 3.648 1.132 -21.031 1.00 67.19 79 TYR A C 1
ATOM 643 O O . TYR A 1 79 ? 3.789 0.940 -19.830 1.00 67.19 79 TYR A O 1
ATOM 651 N N . GLU A 1 80 ? 2.592 1.784 -21.512 1.00 72.62 80 GLU A N 1
ATOM 652 C CA . GLU A 1 80 ? 1.554 2.383 -20.672 1.00 72.62 80 GLU A CA 1
ATOM 653 C C . GLU A 1 80 ? 0.773 1.318 -19.886 1.00 72.62 80 GLU A C 1
ATOM 655 O O . GLU A 1 80 ? 0.211 0.376 -20.444 1.00 72.62 80 GLU A O 1
ATOM 660 N N . ILE A 1 81 ? 0.699 1.513 -18.574 1.00 70.62 81 ILE A N 1
ATOM 661 C CA . ILE A 1 81 ? -0.109 0.752 -17.632 1.00 70.62 81 ILE A CA 1
ATOM 662 C C . ILE A 1 81 ? -1.573 1.136 -17.826 1.00 70.62 81 ILE A C 1
ATOM 664 O O . ILE A 1 81 ? -1.976 2.278 -17.596 1.00 70.62 81 ILE A O 1
ATOM 668 N N . ARG A 1 82 ? -2.410 0.183 -18.225 1.00 67.56 82 ARG A N 1
ATOM 669 C CA . ARG A 1 82 ? -3.839 0.426 -18.454 1.00 67.56 82 ARG A CA 1
ATOM 670 C C . ARG A 1 82 ? -4.651 0.021 -17.219 1.00 67.56 82 ARG A C 1
ATOM 672 O O . ARG A 1 82 ? -4.213 -0.778 -16.401 1.00 67.56 82 ARG A O 1
ATOM 679 N N . MET A 1 83 ? -5.866 0.547 -17.051 1.00 54.75 83 MET A N 1
ATOM 680 C CA . MET A 1 83 ? -6.733 0.166 -15.914 1.00 54.75 83 MET A CA 1
ATOM 681 C C . MET A 1 83 ? -7.047 -1.344 -15.878 1.00 54.75 83 MET A C 1
ATOM 683 O O . MET A 1 83 ? -7.240 -1.915 -14.809 1.00 54.75 83 MET A O 1
ATOM 687 N N . GLU A 1 84 ? -7.047 -1.989 -17.047 1.00 55.72 84 GLU A N 1
ATOM 688 C CA . GLU A 1 84 ? -7.173 -3.442 -17.246 1.00 55.72 84 GLU A CA 1
ATOM 689 C C . GLU A 1 84 ? -6.034 -4.253 -16.601 1.00 55.72 84 GLU A C 1
ATOM 691 O O . GLU A 1 84 ? -6.256 -5.388 -16.194 1.00 55.72 84 GLU A O 1
ATOM 696 N N . ASP A 1 85 ? -4.857 -3.653 -16.419 1.00 55.44 85 ASP A N 1
ATOM 697 C CA . ASP A 1 85 ? -3.694 -4.259 -15.769 1.00 55.44 85 ASP A CA 1
ATOM 698 C C . ASP A 1 85 ? -3.743 -4.180 -14.237 1.00 55.44 85 ASP A C 1
ATOM 700 O O . ASP A 1 85 ? -3.097 -4.971 -13.546 1.00 55.44 85 ASP A O 1
ATOM 704 N N . VAL A 1 86 ? -4.469 -3.198 -13.697 1.00 54.09 86 VAL A N 1
ATOM 705 C CA . VAL A 1 86 ? -4.556 -2.904 -12.254 1.00 54.09 86 VAL A CA 1
ATOM 706 C C . VAL A 1 86 ? -5.644 -3.743 -11.570 1.00 54.09 86 VAL A C 1
ATOM 708 O O . VAL A 1 86 ? -5.620 -3.927 -10.355 1.00 54.09 86 VAL A O 1
ATOM 711 N N . HIS A 1 87 ? -6.566 -4.320 -12.343 1.00 46.34 87 HIS A N 1
ATOM 712 C CA . HIS A 1 87 ? -7.527 -5.313 -11.873 1.00 46.34 87 HIS A CA 1
ATOM 713 C C . HIS A 1 87 ? -7.110 -6.719 -12.330 1.00 46.34 87 HIS A C 1
ATOM 715 O O . HIS A 1 87 ? -7.162 -6.999 -13.528 1.00 46.34 87 HIS A O 1
ATOM 721 N N . PRO A 1 88 ? -6.802 -7.665 -11.419 1.00 47.16 88 PRO A N 1
ATOM 722 C CA . PRO A 1 88 ? -6.662 -9.072 -11.770 1.00 47.16 88 PRO A CA 1
ATOM 723 C C . PRO A 1 88 ? -8.054 -9.690 -11.965 1.00 47.16 88 PRO A C 1
ATOM 725 O O . PRO A 1 88 ? -8.489 -10.567 -11.228 1.00 47.16 88 PRO A O 1
ATOM 728 N N . GLN A 1 89 ? -8.795 -9.194 -12.950 1.00 48.44 89 GLN A N 1
ATOM 729 C CA . GLN A 1 89 ? -9.873 -9.924 -13.594 1.00 48.44 89 GLN A CA 1
ATOM 730 C C . GLN A 1 89 ? -10.248 -9.190 -14.877 1.00 48.44 89 GLN A C 1
ATOM 732 O O . GLN A 1 89 ? -10.982 -8.205 -14.840 1.00 48.44 89 GLN A O 1
ATOM 737 N N . ARG A 1 90 ? -9.715 -9.684 -16.000 1.00 46.06 90 ARG A N 1
ATOM 738 C CA . ARG A 1 90 ? -10.387 -9.883 -17.301 1.00 46.06 90 ARG A CA 1
ATOM 739 C C . ARG A 1 90 ? -9.349 -10.099 -18.410 1.00 46.06 90 ARG A C 1
ATOM 741 O O . ARG A 1 90 ? -9.400 -9.466 -19.456 1.00 46.06 90 ARG A O 1
ATOM 748 N N . PHE A 1 91 ? -8.495 -11.110 -18.252 1.00 43.19 91 PHE A N 1
ATOM 749 C CA . PHE A 1 91 ? -8.130 -11.902 -19.427 1.00 43.19 91 PHE A CA 1
ATOM 750 C C . PHE A 1 91 ? -9.343 -12.771 -19.755 1.00 43.19 91 PHE A C 1
ATOM 752 O O . PHE A 1 91 ? -9.466 -13.907 -19.306 1.00 43.19 91 PHE A O 1
ATOM 759 N N . ALA A 1 92 ? -10.311 -12.180 -20.452 1.00 45.41 92 ALA A N 1
ATOM 760 C CA . ALA A 1 92 ? -11.351 -12.950 -21.104 1.00 45.41 92 ALA A CA 1
ATOM 761 C C . ALA A 1 92 ? -10.670 -13.777 -22.208 1.00 45.41 92 ALA A C 1
ATOM 763 O O . ALA A 1 92 ? -10.061 -13.180 -23.100 1.00 45.41 92 ALA A O 1
ATOM 764 N N . PRO A 1 93 ? -10.738 -15.120 -22.193 1.00 42.56 93 PRO A N 1
ATOM 765 C CA . PRO A 1 93 ? -10.404 -15.881 -23.381 1.00 42.56 93 PRO A CA 1
ATOM 766 C C . PRO A 1 93 ? -11.402 -15.474 -24.468 1.00 42.56 93 PRO A C 1
ATOM 768 O O . PRO A 1 93 ? -12.616 -15.530 -24.285 1.00 42.56 93 PRO A O 1
ATOM 771 N N . ARG A 1 94 ? -10.879 -14.988 -25.589 1.00 37.56 94 ARG A N 1
ATOM 772 C CA . ARG A 1 94 ? -11.641 -14.648 -26.791 1.00 37.56 94 ARG A CA 1
ATOM 773 C C . ARG A 1 94 ? -12.396 -15.903 -27.276 1.00 37.56 94 ARG A C 1
ATOM 775 O O . ARG A 1 94 ? -11.718 -16.885 -27.569 1.00 37.56 94 ARG A O 1
ATOM 782 N N . PRO A 1 95 ? -13.740 -15.922 -27.394 1.00 45.25 95 PRO A N 1
ATOM 783 C CA . PRO A 1 95 ? -14.439 -17.054 -27.987 1.00 45.25 95 PRO A CA 1
ATOM 784 C C . PRO A 1 95 ? -14.713 -16.788 -29.475 1.00 45.25 95 PRO A C 1
ATOM 786 O O . PRO A 1 95 ? -15.227 -15.735 -29.848 1.00 45.25 95 PRO A O 1
ATOM 789 N N . THR A 1 96 ? -14.406 -17.764 -30.326 1.00 39.88 96 THR A N 1
ATOM 790 C CA . THR A 1 96 ? -15.011 -17.926 -31.661 1.00 39.88 96 THR A CA 1
ATOM 791 C C . THR A 1 96 ? -15.416 -19.391 -31.849 1.00 39.88 96 THR A C 1
ATOM 793 O O . THR A 1 96 ? -14.866 -20.257 -31.169 1.00 39.88 96 THR A O 1
ATOM 796 N N . PRO A 1 97 ? -16.429 -19.663 -32.689 1.00 55.00 97 PRO A N 1
ATOM 797 C CA . PRO A 1 97 ? -17.609 -20.402 -32.263 1.00 55.00 97 PRO A CA 1
ATOM 798 C C . PRO A 1 97 ? -17.621 -21.836 -32.788 1.00 55.00 97 PRO A C 1
ATOM 800 O O . PRO A 1 97 ? -17.519 -22.056 -33.990 1.00 55.00 97 PRO A O 1
ATOM 803 N N . ALA A 1 98 ? -17.841 -22.807 -31.909 1.00 42.66 98 ALA A N 1
ATOM 804 C CA . ALA A 1 98 ? -18.430 -24.085 -32.287 1.00 42.66 98 ALA A CA 1
ATOM 805 C C . ALA A 1 98 ? -18.946 -24.806 -31.038 1.00 42.66 98 ALA A C 1
ATOM 807 O O . ALA A 1 98 ? -18.207 -24.979 -30.075 1.00 42.66 98 ALA A O 1
ATOM 808 N N . ALA A 1 99 ? -20.189 -25.274 -31.146 1.00 39.88 99 ALA A N 1
ATOM 809 C CA . ALA A 1 99 ? -20.927 -26.185 -30.269 1.00 39.88 99 ALA A CA 1
ATOM 810 C C . ALA A 1 99 ? -21.846 -25.558 -29.183 1.00 39.88 99 ALA A C 1
ATOM 812 O O . ALA A 1 99 ? -21.433 -24.653 -28.457 1.00 39.88 99 ALA A O 1
ATOM 813 N N . PRO A 1 100 ? -23.115 -26.026 -29.101 1.00 51.59 100 PRO A N 1
ATOM 814 C CA . PRO A 1 100 ? -24.155 -25.525 -28.196 1.00 51.59 100 PRO A CA 1
ATOM 815 C C . PRO A 1 100 ? -23.998 -26.098 -26.768 1.00 51.59 100 PRO A C 1
ATOM 817 O O . PRO A 1 100 ? -23.240 -27.050 -26.573 1.00 51.59 100 PRO A O 1
ATOM 820 N N . PRO A 1 101 ? -24.682 -25.528 -25.756 1.00 56.25 101 PRO A N 1
ATOM 821 C CA . PRO A 1 101 ? -24.423 -25.829 -24.349 1.00 56.25 101 PRO A CA 1
ATOM 822 C C . PRO A 1 101 ? -25.129 -27.116 -23.899 1.00 56.25 101 PRO A C 1
ATOM 824 O O . PRO A 1 101 ? -26.218 -27.407 -24.394 1.00 56.25 101 PRO A O 1
ATOM 827 N N . PRO A 1 102 ? -24.601 -27.824 -22.886 1.00 47.34 102 PRO A N 1
ATOM 828 C CA . PRO A 1 102 ? -25.428 -28.588 -21.977 1.00 47.34 102 PRO A CA 1
ATOM 829 C C . PRO A 1 102 ? -25.513 -27.908 -20.607 1.00 47.34 102 PRO A C 1
ATOM 831 O O . PRO A 1 102 ? -24.678 -27.107 -20.187 1.00 47.34 102 PRO A O 1
ATOM 834 N N . GLU A 1 103 ? -26.634 -28.200 -19.979 1.00 44.06 103 GLU A N 1
ATOM 835 C CA . GLU A 1 103 ? -27.296 -27.479 -18.912 1.00 44.06 103 GLU A CA 1
ATOM 836 C C . GLU A 1 103 ? -26.654 -27.623 -17.525 1.00 44.06 103 GLU A C 1
ATOM 838 O O . GLU A 1 103 ? -26.086 -28.650 -17.181 1.00 44.06 103 GLU A O 1
ATOM 843 N N . ARG A 1 104 ? -26.871 -26.568 -16.724 1.00 54.00 104 ARG A N 1
ATOM 844 C CA . ARG A 1 104 ? -27.086 -26.550 -15.266 1.00 54.00 104 ARG A CA 1
ATOM 845 C C . ARG A 1 104 ? -26.144 -27.397 -14.404 1.00 54.00 104 ARG A C 1
ATOM 847 O O 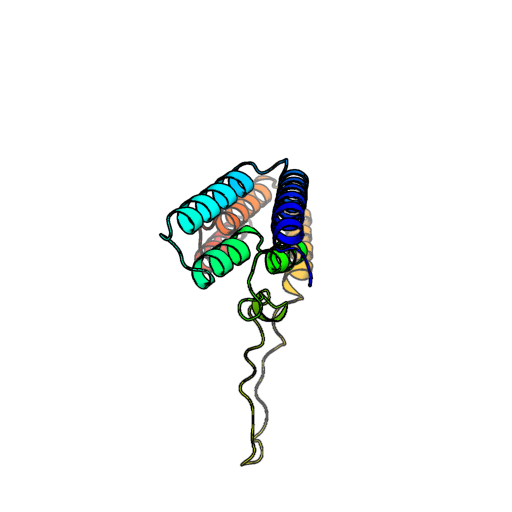. ARG A 1 104 ? -26.449 -28.541 -14.114 1.00 54.00 104 ARG A O 1
ATOM 854 N N . GLU A 1 105 ? -25.188 -26.725 -13.761 1.00 36.91 105 GLU A N 1
ATOM 855 C CA . GLU A 1 105 ? -24.906 -26.979 -12.346 1.00 36.91 105 GLU A CA 1
ATOM 856 C C . GLU A 1 105 ? -24.352 -25.731 -11.632 1.00 36.91 105 GLU A C 1
ATOM 858 O O . GLU A 1 105 ? -23.669 -24.878 -12.192 1.00 36.91 105 GLU A O 1
ATOM 863 N N . VAL A 1 106 ? -24.795 -25.622 -10.387 1.00 47.31 106 VAL A N 1
ATOM 864 C CA . VAL A 1 106 ? -24.670 -24.588 -9.356 1.00 47.31 106 VAL A CA 1
ATOM 865 C C . VAL A 1 106 ? -23.269 -23.959 -9.247 1.00 47.31 106 VAL A C 1
ATOM 867 O O . VAL A 1 106 ? -22.294 -24.692 -9.133 1.00 47.31 106 VAL A O 1
ATOM 870 N N . GLN A 1 107 ? -23.177 -22.620 -9.146 1.00 35.03 107 GLN A N 1
ATOM 871 C CA . GLN A 1 107 ? -22.533 -21.892 -8.025 1.00 35.03 107 GLN A CA 1
ATOM 872 C C . GLN A 1 107 ? -22.297 -20.394 -8.320 1.00 35.03 107 GLN A C 1
ATOM 874 O O . GLN A 1 107 ? -21.540 -20.008 -9.201 1.00 35.03 107 GLN A O 1
ATOM 879 N N . GLN A 1 108 ? -23.013 -19.597 -7.522 1.00 38.50 108 GLN A N 1
ATOM 880 C CA . GLN A 1 108 ? -22.850 -18.204 -7.077 1.00 38.50 108 GLN A CA 1
ATOM 881 C C . GLN A 1 108 ? -21.786 -17.285 -7.729 1.00 38.50 108 GLN A C 1
ATOM 883 O O . GLN A 1 108 ? -20.610 -17.640 -7.823 1.00 38.50 108 GLN A O 1
ATOM 888 N N . PRO A 1 109 ? -22.155 -16.025 -8.052 1.00 38.25 109 PRO A N 1
ATOM 889 C CA . PRO A 1 109 ? -21.196 -15.007 -8.465 1.00 38.25 109 PRO A CA 1
ATOM 890 C C . PRO A 1 109 ? -20.250 -14.624 -7.309 1.00 38.25 109 PRO A C 1
ATOM 892 O O . PRO A 1 109 ? -20.683 -14.234 -6.226 1.00 38.25 109 PRO A O 1
ATOM 895 N N . LYS A 1 110 ? -18.943 -14.724 -7.582 1.00 36.62 110 LYS A N 1
ATOM 896 C CA . LYS A 1 110 ? -17.805 -14.220 -6.788 1.00 36.62 110 LYS A CA 1
ATOM 897 C C . LYS A 1 110 ? -17.838 -12.675 -6.657 1.00 36.62 110 LYS A C 1
ATOM 899 O O . LYS A 1 110 ? -18.563 -12.009 -7.394 1.00 36.62 110 LYS A O 1
ATOM 904 N N . PRO A 1 111 ? -16.942 -12.056 -5.871 1.00 43.81 111 PRO A N 1
ATOM 905 C CA . PRO A 1 111 ? -17.007 -11.815 -4.440 1.00 43.81 111 PRO A CA 1
ATOM 906 C C . PRO A 1 111 ? -17.062 -10.294 -4.218 1.00 43.81 111 PRO A C 1
ATOM 908 O O . PRO A 1 111 ? -16.048 -9.609 -4.155 1.00 43.81 111 PRO A O 1
ATOM 911 N N . GLN A 1 112 ? -18.265 -9.742 -4.157 1.00 38.75 112 GLN A N 1
ATOM 912 C CA . GLN A 1 112 ? -18.490 -8.352 -3.730 1.00 38.75 112 GLN A CA 1
ATOM 913 C C . GLN A 1 112 ? -19.417 -8.282 -2.508 1.00 38.75 112 GLN A C 1
ATOM 915 O O . GLN A 1 112 ? -19.709 -7.209 -1.997 1.00 38.75 112 GLN A O 1
ATOM 920 N N . VAL A 1 113 ? -19.823 -9.451 -1.995 1.00 47.69 113 VAL A N 1
ATOM 921 C CA . VAL A 1 113 ? -20.758 -9.610 -0.871 1.00 47.69 113 VAL A CA 1
ATOM 922 C C . VAL A 1 113 ? -20.045 -9.996 0.438 1.00 47.69 113 VAL A C 1
ATOM 924 O O . VAL A 1 113 ? -20.648 -9.940 1.504 1.00 47.69 113 VAL A O 1
ATOM 927 N N . GLU A 1 114 ? -18.755 -10.349 0.405 1.00 55.44 114 GLU A N 1
ATOM 928 C CA . GLU A 1 114 ? -18.034 -10.852 1.589 1.00 55.44 114 GLU A CA 1
ATOM 929 C C . GLU A 1 114 ? -17.795 -9.790 2.669 1.00 55.44 114 GLU A C 1
ATOM 931 O O . GLU A 1 114 ? -17.816 -10.118 3.852 1.00 55.44 114 GLU A O 1
ATOM 936 N N . PHE A 1 115 ? -17.615 -8.515 2.302 1.00 52.06 115 PHE A N 1
ATOM 937 C CA . PHE A 1 115 ? -17.356 -7.468 3.296 1.00 52.06 115 PHE A CA 1
ATOM 938 C C . PHE A 1 115 ? -18.605 -7.164 4.131 1.00 52.06 115 PHE A C 1
ATOM 940 O O . PHE A 1 115 ? -18.535 -7.117 5.355 1.00 52.06 115 PHE A O 1
ATOM 947 N N . ASP A 1 116 ? -19.765 -7.040 3.486 1.00 57.78 116 ASP A N 1
ATOM 948 C CA . ASP A 1 116 ? -21.034 -6.782 4.176 1.00 57.78 116 ASP A CA 1
ATOM 949 C C . ASP A 1 116 ? -21.463 -7.979 5.046 1.00 57.78 116 ASP A C 1
ATOM 951 O O . ASP A 1 116 ? -21.884 -7.825 6.200 1.00 57.78 116 ASP A O 1
ATOM 955 N N . GLN A 1 117 ? -21.226 -9.198 4.544 1.00 68.50 117 GLN A N 1
ATOM 956 C CA . GLN A 1 117 ? -21.412 -10.425 5.315 1.00 68.50 117 GLN A CA 1
ATOM 957 C C . GLN A 1 117 ? -20.469 -10.486 6.524 1.00 68.50 117 GLN A C 1
ATOM 959 O O . GLN A 1 117 ? -20.926 -10.814 7.619 1.00 68.50 117 GLN A O 1
ATOM 964 N N . ALA A 1 118 ? -19.194 -10.108 6.378 1.00 73.25 118 ALA A N 1
ATOM 965 C CA . ALA A 1 118 ? -18.229 -10.079 7.476 1.00 73.25 118 ALA A CA 1
ATOM 966 C C . ALA A 1 118 ? -18.609 -9.057 8.560 1.00 73.25 118 ALA A C 1
ATOM 968 O O . ALA A 1 118 ? -18.562 -9.384 9.746 1.00 73.25 118 ALA A O 1
ATOM 969 N N . ILE A 1 119 ? -19.053 -7.853 8.183 1.00 77.25 119 ILE A N 1
ATOM 970 C CA . ILE A 1 119 ? -19.509 -6.829 9.140 1.00 77.25 119 ILE A CA 1
ATOM 971 C C . ILE A 1 119 ? -20.752 -7.302 9.908 1.00 77.25 119 ILE A C 1
ATOM 973 O O . ILE A 1 119 ? -20.813 -7.185 11.137 1.00 77.25 119 ILE A O 1
ATOM 977 N N . SER A 1 120 ? -21.719 -7.903 9.214 1.00 79.88 120 SER A N 1
ATOM 978 C CA . SER A 1 120 ? -22.901 -8.505 9.840 1.00 79.88 120 SER A CA 1
ATOM 979 C C . SER A 1 120 ? -22.537 -9.650 10.795 1.00 79.88 120 SER A C 1
ATOM 981 O O . SER A 1 120 ? -23.128 -9.780 11.871 1.00 79.88 120 SER A O 1
ATOM 983 N N . TYR A 1 121 ? -21.532 -10.456 10.442 1.00 81.00 121 TYR A N 1
ATOM 984 C CA . TYR A 1 121 ? -21.041 -11.556 11.271 1.00 81.00 121 TYR A CA 1
ATOM 985 C C . TYR A 1 121 ? -20.356 -11.053 12.550 1.00 81.00 121 TYR A C 1
ATOM 987 O O . TYR A 1 121 ? -20.650 -11.537 13.644 1.00 81.00 121 TYR A O 1
ATOM 995 N N . VAL A 1 122 ? -19.517 -10.019 12.439 1.00 83.00 122 VAL A N 1
ATOM 996 C CA . VAL A 1 122 ? -18.854 -9.370 13.584 1.00 83.00 122 VAL A CA 1
ATOM 997 C C . VAL A 1 122 ? -19.884 -8.776 14.546 1.00 83.00 122 VAL A C 1
ATOM 999 O O . VAL A 1 122 ? -19.761 -8.954 15.757 1.00 83.00 122 VAL A O 1
ATOM 1002 N N . ASN A 1 123 ? -20.931 -8.126 14.029 1.00 83.31 123 ASN A N 1
ATOM 1003 C CA . ASN A 1 123 ? -22.003 -7.579 14.865 1.00 83.31 123 ASN A CA 1
ATOM 1004 C C . ASN A 1 123 ? -22.773 -8.675 15.616 1.00 83.31 123 ASN A C 1
ATOM 1006 O O . ASN A 1 123 ? -23.038 -8.522 16.808 1.00 83.31 123 ASN A O 1
ATOM 1010 N N . LYS A 1 124 ? -23.065 -9.813 14.972 1.00 83.44 124 LYS A N 1
ATOM 1011 C CA . LYS A 1 124 ? -23.690 -10.968 15.640 1.00 83.44 124 LYS A CA 1
ATOM 1012 C C . LYS A 1 124 ? -22.836 -11.515 16.781 1.00 83.44 124 LYS A C 1
ATOM 1014 O O . LYS A 1 124 ? -23.371 -11.777 17.857 1.00 83.44 124 LYS A O 1
ATOM 1019 N N . ILE A 1 125 ? -21.527 -11.655 16.564 1.00 81.88 125 ILE A N 1
ATOM 1020 C CA . ILE A 1 125 ? -20.575 -12.109 17.589 1.00 81.88 125 ILE A CA 1
ATOM 1021 C C . ILE A 1 125 ? -20.529 -11.099 18.739 1.00 81.88 125 ILE A C 1
ATOM 1023 O O . ILE A 1 125 ? -20.640 -11.483 19.898 1.00 81.88 125 ILE A O 1
ATOM 1027 N N . LYS A 1 126 ? -20.448 -9.802 18.432 1.00 81.25 126 LYS A N 1
ATOM 1028 C CA . LYS A 1 126 ? -20.410 -8.735 19.437 1.00 81.25 126 LYS A CA 1
ATOM 1029 C C . LYS A 1 126 ? -21.667 -8.704 20.311 1.00 81.25 126 LYS A C 1
ATOM 1031 O O . LYS A 1 126 ? -21.555 -8.508 21.513 1.00 81.25 126 LYS A O 1
ATOM 1036 N N . THR A 1 127 ? -22.851 -8.917 19.734 1.00 83.31 127 THR A N 1
ATOM 1037 C CA . THR A 1 127 ? -24.111 -8.990 20.493 1.00 83.31 127 THR A CA 1
ATOM 1038 C C . THR A 1 127 ? -24.215 -10.274 21.316 1.00 83.31 127 THR A C 1
ATOM 1040 O O . THR A 1 127 ? -24.618 -10.216 22.474 1.00 83.31 127 THR A O 1
ATOM 1043 N N . ARG A 1 128 ? -23.851 -11.433 20.750 1.00 79.31 128 ARG A N 1
ATOM 1044 C CA . ARG A 1 128 ? -23.925 -12.730 21.450 1.00 79.31 128 ARG A CA 1
ATOM 1045 C C . ARG A 1 128 ? -22.927 -12.840 22.600 1.00 79.31 128 ARG A C 1
ATOM 1047 O O . ARG A 1 128 ? -23.288 -13.341 23.657 1.00 79.31 128 ARG A O 1
ATOM 1054 N N . PHE A 1 129 ? -21.713 -12.336 22.409 1.00 78.94 129 PHE A N 1
ATOM 1055 C CA . PHE A 1 129 ? -20.629 -12.384 23.390 1.00 78.94 129 PHE A CA 1
ATOM 1056 C C . PHE A 1 129 ? -20.406 -11.027 24.075 1.00 78.94 129 PHE A C 1
ATOM 1058 O O . PHE A 1 129 ? -19.308 -10.734 24.534 1.00 78.94 129 PHE A O 1
ATOM 1065 N N . ALA A 1 130 ? -21.447 -10.192 24.189 1.00 75.56 130 ALA A N 1
ATOM 1066 C CA . ALA A 1 130 ? -21.355 -8.893 24.864 1.00 75.56 130 ALA A CA 1
ATOM 1067 C C . ALA A 1 130 ? -20.949 -9.010 26.348 1.00 75.56 130 ALA A C 1
ATOM 1069 O O . ALA A 1 130 ? -20.363 -8.084 26.898 1.00 75.56 130 ALA A O 1
ATOM 1070 N N . ASN A 1 131 ? -21.249 -10.153 26.976 1.00 79.38 131 ASN A N 1
ATOM 1071 C CA . ASN A 1 131 ? -20.874 -10.467 28.357 1.00 79.38 131 ASN A CA 1
ATOM 1072 C C . ASN A 1 131 ? -19.507 -11.159 28.480 1.00 79.38 131 ASN A C 1
ATOM 1074 O O . ASN A 1 131 ? -19.012 -11.308 29.594 1.00 79.38 131 ASN A O 1
ATOM 1078 N N . ASP A 1 132 ? -18.898 -11.584 27.367 1.00 77.06 132 ASP A N 1
ATOM 1079 C CA . ASP A 1 132 ? -17.589 -12.232 27.375 1.00 77.06 132 ASP A CA 1
ATOM 1080 C C . ASP A 1 132 ? -16.644 -11.588 26.356 1.00 77.06 132 ASP A C 1
ATOM 1082 O O . ASP A 1 132 ? -16.520 -11.974 25.190 1.00 77.06 132 ASP A O 1
ATOM 1086 N N . GLU A 1 133 ? -15.941 -10.566 26.838 1.00 78.38 133 GLU A N 1
ATOM 1087 C CA . GLU A 1 133 ? -14.976 -9.810 26.046 1.00 78.38 133 GLU A CA 1
ATOM 1088 C C . GLU A 1 133 ? -13.786 -10.659 25.572 1.00 78.38 133 GLU A C 1
ATOM 1090 O O . GLU A 1 133 ? -13.079 -10.251 24.646 1.00 78.38 133 GLU A O 1
ATOM 1095 N N . ARG A 1 134 ? -13.535 -11.827 26.183 1.00 84.00 134 ARG A N 1
ATOM 1096 C CA . ARG A 1 134 ? -12.383 -12.678 25.847 1.00 84.00 134 ARG A CA 1
ATOM 1097 C C . ARG A 1 134 ? -12.591 -13.348 24.499 1.00 84.00 134 ARG A C 1
ATOM 1099 O O . ARG A 1 134 ? -11.669 -13.352 23.687 1.00 84.00 134 ARG A O 1
ATOM 1106 N N . VAL A 1 135 ? -13.810 -13.815 24.229 1.00 84.19 135 VAL A N 1
ATOM 1107 C CA . VAL A 1 135 ? -14.190 -14.403 22.935 1.00 84.19 135 VAL A CA 1
ATOM 1108 C C . VAL A 1 135 ? -14.043 -13.373 21.821 1.00 84.19 135 VAL A C 1
ATOM 1110 O O . VAL A 1 135 ? -13.412 -13.633 20.800 1.00 84.19 135 VAL A O 1
ATOM 1113 N N . TYR A 1 136 ? -14.564 -12.163 22.032 1.00 83.88 136 TYR A N 1
ATOM 1114 C CA . TYR A 1 136 ? -14.465 -11.103 21.032 1.00 83.88 136 TYR A CA 1
ATOM 1115 C C . TYR A 1 136 ? -13.008 -10.681 20.774 1.00 83.88 136 TYR A C 1
ATOM 1117 O O . TYR A 1 136 ? -12.612 -10.505 19.620 1.00 83.88 136 TYR A O 1
ATOM 1125 N N . LYS A 1 137 ? -12.183 -10.568 21.825 1.00 84.56 137 LYS A N 1
ATOM 1126 C CA . LYS A 1 137 ? -10.749 -10.262 21.690 1.00 84.56 137 LYS A CA 1
ATOM 1127 C C . LYS A 1 137 ? -9.991 -11.355 20.940 1.00 84.56 137 LYS A C 1
ATOM 1129 O O . LYS A 1 137 ? -9.304 -11.033 19.975 1.00 84.56 137 LYS A O 1
ATOM 1134 N N . ALA A 1 138 ? -10.163 -12.619 21.318 1.00 87.50 138 ALA A N 1
ATOM 1135 C CA . ALA A 1 138 ? -9.510 -13.738 20.646 1.00 87.50 138 ALA A CA 1
ATOM 1136 C C . ALA A 1 138 ? -9.920 -13.826 19.165 1.00 87.50 138 ALA A C 1
ATOM 1138 O O . ALA A 1 138 ? -9.072 -14.001 18.294 1.00 87.50 138 ALA A O 1
ATOM 1139 N N . PHE A 1 139 ? -11.198 -13.591 18.851 1.00 87.44 139 PHE A N 1
ATOM 1140 C CA . PHE A 1 139 ? -11.686 -13.540 17.472 1.00 87.44 139 PHE A CA 1
ATOM 1141 C C . PHE A 1 139 ? -10.995 -12.437 16.649 1.00 87.44 139 PHE A C 1
ATOM 1143 O O . PHE A 1 139 ? -10.552 -12.677 15.523 1.00 87.44 139 PHE A O 1
ATOM 1150 N N . LEU A 1 140 ? -10.844 -11.235 17.220 1.00 87.06 140 LEU A N 1
ATOM 1151 C CA . LEU A 1 140 ? -10.118 -10.136 16.577 1.00 87.06 140 LEU A CA 1
ATOM 1152 C C . LEU A 1 140 ? -8.625 -10.434 16.403 1.00 87.06 140 LEU A C 1
ATOM 1154 O O . 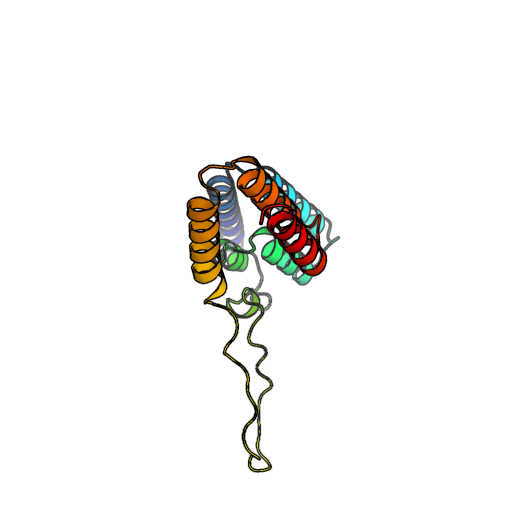LEU A 1 140 ? -8.038 -10.018 15.402 1.00 87.06 140 LEU A O 1
ATOM 1158 N N . G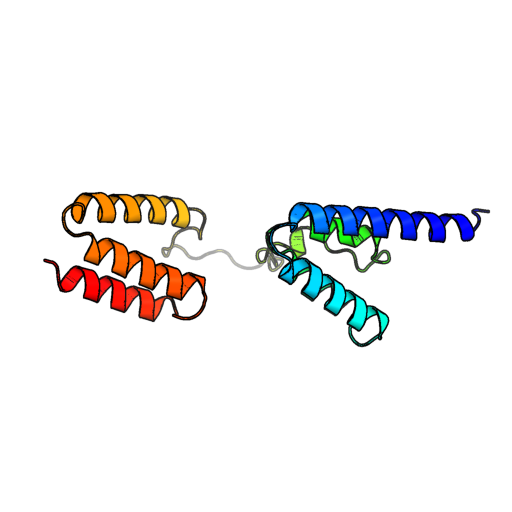LU A 1 141 ? -8.002 -11.150 17.339 1.00 87.06 141 GLU A N 1
ATOM 1159 C CA . GLU A 1 141 ? -6.603 -11.562 17.215 1.00 87.06 141 GLU A CA 1
ATOM 1160 C C . GLU A 1 141 ? -6.396 -12.531 16.050 1.00 87.06 141 GLU A C 1
ATOM 1162 O O . GLU A 1 141 ? -5.490 -12.310 15.242 1.00 87.06 141 GLU A O 1
ATOM 1167 N N . ILE A 1 142 ? -7.272 -13.527 15.888 1.00 87.50 142 ILE A N 1
ATOM 1168 C CA . ILE A 1 142 ? -7.208 -14.489 14.776 1.00 87.50 142 ILE A CA 1
ATOM 1169 C C . ILE A 1 142 ? -7.379 -13.763 13.428 1.00 87.50 142 ILE A C 1
ATOM 1171 O O . ILE A 1 142 ? -6.588 -13.957 12.499 1.00 87.50 142 ILE A O 1
ATOM 1175 N N . LEU A 1 143 ? -8.348 -12.845 13.332 1.00 85.25 143 LEU A N 1
ATOM 1176 C CA . LEU A 1 143 ? -8.546 -11.985 12.155 1.00 85.25 143 LEU A CA 1
ATOM 1177 C C . LEU A 1 143 ? -7.333 -11.092 11.864 1.00 85.25 143 LEU A C 1
ATOM 1179 O O . LEU A 1 143 ? -6.944 -10.902 10.710 1.00 85.25 143 LEU A O 1
ATOM 1183 N N . ASN A 1 144 ? -6.705 -10.539 12.901 1.00 83.38 144 ASN A N 1
ATOM 1184 C CA . ASN A 1 144 ? -5.518 -9.709 12.744 1.00 83.38 144 ASN A CA 1
ATOM 1185 C C . ASN A 1 144 ? -4.298 -10.536 12.304 1.00 83.38 144 ASN A C 1
ATOM 1187 O O . ASN A 1 144 ? -3.485 -10.034 11.526 1.00 83.38 144 ASN A O 1
ATOM 1191 N N . MET A 1 145 ? -4.178 -11.793 12.750 1.00 82.50 145 MET A N 1
ATOM 1192 C CA . MET A 1 145 ? -3.158 -12.735 12.275 1.00 82.50 145 MET A CA 1
ATOM 1193 C C . MET A 1 145 ? -3.343 -13.074 10.792 1.00 82.50 145 MET A C 1
ATOM 1195 O O . MET A 1 145 ? -2.357 -13.079 10.054 1.00 82.50 145 MET A O 1
ATOM 1199 N N . TYR A 1 146 ? -4.586 -13.267 10.340 1.00 81.31 146 TYR A N 1
ATOM 1200 C CA . TYR A 1 146 ? -4.911 -13.444 8.921 1.00 81.31 146 TYR A CA 1
ATOM 1201 C C . TYR A 1 146 ? -4.536 -12.216 8.086 1.00 81.31 146 TYR A C 1
ATOM 1203 O O . TYR A 1 146 ? -3.805 -12.322 7.106 1.00 81.31 146 TYR A O 1
ATOM 1211 N N . ARG A 1 147 ? -4.957 -11.018 8.518 1.00 75.56 147 ARG A N 1
ATOM 1212 C CA . ARG A 1 147 ? -4.675 -9.755 7.811 1.00 75.56 147 ARG A CA 1
ATOM 1213 C C . ARG A 1 147 ? -3.178 -9.452 7.708 1.00 75.56 147 ARG A C 1
ATOM 1215 O O . ARG A 1 147 ? -2.737 -8.841 6.742 1.00 75.56 147 ARG A O 1
ATOM 1222 N N . LYS A 1 148 ? -2.396 -9.859 8.709 1.00 73.25 148 LYS A N 1
ATOM 1223 C CA . LYS A 1 148 ? -0.930 -9.742 8.711 1.00 73.25 148 LYS A CA 1
ATOM 1224 C C . LYS A 1 148 ? -0.232 -10.824 7.874 1.00 73.25 148 LYS A C 1
ATOM 1226 O O . LYS A 1 148 ? 0.992 -10.818 7.817 1.00 73.25 148 LYS A O 1
ATOM 1231 N N . GLY A 1 149 ? -0.977 -11.752 7.268 1.00 79.62 149 GLY A N 1
ATOM 1232 C CA . GLY A 1 149 ? -0.430 -12.870 6.497 1.00 79.62 149 GLY A CA 1
ATOM 1233 C C . GLY A 1 149 ? 0.265 -13.933 7.352 1.00 79.62 149 GLY A C 1
ATOM 1234 O O . GLY A 1 149 ? 0.989 -14.764 6.818 1.00 79.62 149 GLY A O 1
ATOM 1235 N N . MET A 1 150 ? 0.071 -13.912 8.676 1.00 71.25 150 MET A N 1
ATOM 1236 C CA . MET A 1 150 ? 0.713 -14.853 9.606 1.00 71.25 150 MET A CA 1
ATOM 1237 C C . MET A 1 150 ? -0.060 -16.170 9.737 1.00 71.25 150 MET A C 1
ATOM 1239 O O . MET A 1 150 ? 0.507 -17.172 10.162 1.00 71.25 150 MET A O 1
ATOM 1243 N N . LYS A 1 151 ? -1.350 -16.177 9.387 1.00 75.00 151 LYS A N 1
ATOM 1244 C CA . LYS A 1 151 ? -2.205 -17.370 9.366 1.00 75.00 151 LYS A CA 1
ATOM 1245 C C . LYS A 1 151 ? -2.972 -17.444 8.055 1.00 75.00 151 LYS A C 1
ATOM 1247 O O . LYS A 1 151 ? -3.387 -16.420 7.521 1.00 75.00 151 LYS A O 1
ATOM 1252 N N . ASN A 1 152 ? -3.159 -18.661 7.556 1.00 83.88 152 ASN A N 1
ATOM 1253 C CA . ASN A 1 152 ? -3.944 -18.930 6.356 1.00 83.88 152 ASN A CA 1
ATOM 1254 C C . ASN A 1 152 ? -5.434 -19.079 6.714 1.00 83.88 152 ASN A C 1
ATOM 1256 O O . ASN A 1 152 ? -5.771 -19.367 7.863 1.00 83.88 152 ASN A O 1
ATOM 1260 N N . ILE A 1 153 ? -6.324 -18.913 5.734 1.00 81.06 153 ILE A N 1
ATOM 1261 C CA . ILE A 1 153 ? -7.780 -18.922 5.935 1.00 81.06 153 ILE A CA 1
ATOM 1262 C C . ILE A 1 153 ? -8.285 -20.235 6.557 1.00 81.06 153 ILE A C 1
ATOM 1264 O O . ILE A 1 153 ? -9.202 -20.212 7.372 1.00 81.06 153 ILE A O 1
ATOM 1268 N N . ALA A 1 154 ? -7.640 -21.364 6.243 1.00 84.50 154 ALA A N 1
ATOM 1269 C CA . ALA A 1 154 ? -7.955 -22.663 6.837 1.00 84.50 154 ALA A CA 1
ATOM 1270 C C . ALA A 1 154 ? -7.719 -22.666 8.359 1.00 84.50 154 ALA A C 1
ATOM 1272 O O . ALA A 1 154 ? -8.632 -22.955 9.126 1.00 84.50 154 ALA A O 1
ATOM 1273 N N . SER A 1 155 ? -6.535 -22.229 8.800 1.00 82.00 155 SER A N 1
ATOM 1274 C CA . SER A 1 155 ? -6.192 -22.152 10.227 1.00 82.00 155 SER A CA 1
ATOM 1275 C C . SER A 1 155 ? -7.041 -21.132 10.987 1.00 82.00 155 SER A C 1
ATOM 1277 O O . SER A 1 155 ? -7.336 -21.324 12.162 1.00 82.00 155 SER A O 1
ATOM 1279 N N . VAL A 1 156 ? -7.448 -20.048 10.322 1.00 86.00 156 VAL A N 1
ATOM 1280 C CA . VAL A 1 156 ? -8.371 -19.051 10.887 1.00 86.00 156 VAL A CA 1
ATOM 1281 C C . VAL A 1 156 ? -9.724 -19.683 11.176 1.00 86.00 156 VAL A C 1
ATOM 1283 O O . VAL A 1 156 ? -10.275 -19.477 12.253 1.00 86.00 156 VAL A O 1
ATOM 1286 N N . TYR A 1 157 ? -10.249 -20.469 10.237 1.00 82.69 157 TYR A N 1
ATOM 1287 C CA . TYR A 1 157 ? -11.539 -21.127 10.398 1.00 82.69 157 TYR A CA 1
ATOM 1288 C C . TYR A 1 157 ? -11.526 -22.132 11.557 1.00 82.69 157 TYR A C 1
ATOM 1290 O O . TYR A 1 157 ? -12.443 -22.132 12.377 1.00 82.69 157 TYR A O 1
ATOM 1298 N N . GLU A 1 158 ? -10.468 -22.939 11.669 1.00 86.25 158 GLU A N 1
AT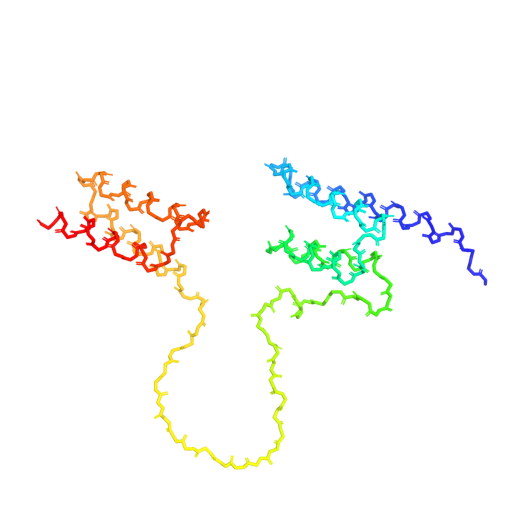OM 1299 C CA . GLU A 1 158 ? -10.309 -23.914 12.756 1.00 86.25 158 GLU A CA 1
ATOM 1300 C C . GLU A 1 158 ? -10.240 -23.251 14.136 1.00 86.25 158 GLU A C 1
ATOM 1302 O O . GLU A 1 158 ? -10.926 -23.680 15.064 1.00 86.25 158 GLU A O 1
ATOM 1307 N N . GLU A 1 159 ? -9.466 -22.174 14.284 1.00 86.06 159 GLU A N 1
ATOM 1308 C CA . GLU A 1 159 ? -9.371 -21.479 15.569 1.00 86.06 159 GLU A CA 1
ATOM 1309 C C . GLU A 1 159 ? -10.647 -20.742 15.943 1.00 86.06 159 GLU A C 1
ATOM 1311 O O . GLU A 1 159 ? -11.050 -20.767 17.104 1.00 86.06 159 GLU A O 1
ATOM 1316 N N . VAL A 1 160 ? -11.310 -20.113 14.974 1.00 86.38 160 VAL A N 1
ATOM 1317 C CA . VAL A 1 160 ? -12.606 -19.472 15.204 1.00 86.38 160 VAL A CA 1
ATOM 1318 C C . VAL A 1 160 ? -13.642 -20.519 15.629 1.00 86.38 160 VAL A C 1
ATOM 1320 O O . VAL A 1 160 ? -14.413 -20.278 16.557 1.00 86.38 160 VAL A O 1
ATOM 1323 N N . ALA A 1 161 ? -13.630 -21.706 15.015 1.00 86.56 161 ALA A N 1
ATOM 1324 C CA . ALA A 1 161 ? -14.500 -22.809 15.409 1.00 86.56 161 ALA A CA 1
ATOM 1325 C C . ALA A 1 161 ? -14.205 -23.299 16.837 1.00 86.56 161 ALA A C 1
ATOM 1327 O O . ALA A 1 161 ? -15.137 -23.482 17.617 1.00 86.56 161 ALA A O 1
ATOM 1328 N N . LEU A 1 162 ? -12.933 -23.467 17.214 1.00 86.06 162 LEU A N 1
ATOM 1329 C CA . LEU A 1 162 ? -12.534 -23.857 18.575 1.00 86.06 162 LEU A CA 1
ATOM 1330 C C . LEU A 1 162 ? -12.899 -22.803 19.624 1.00 86.06 162 LEU A C 1
ATOM 1332 O O . LEU A 1 162 ? -13.345 -23.146 20.722 1.00 86.06 162 LEU A O 1
ATOM 1336 N N . LEU A 1 163 ? -12.736 -21.529 19.270 1.00 85.94 163 LEU A N 1
ATOM 1337 C CA . LEU A 1 163 ? -13.030 -20.396 20.131 1.00 85.94 163 LEU A CA 1
ATOM 1338 C C . LEU A 1 163 ? -14.513 -20.349 20.508 1.00 85.94 163 LEU A C 1
ATOM 1340 O O . LEU A 1 163 ? -14.840 -20.167 21.677 1.00 85.94 163 LEU A O 1
ATOM 1344 N N . PHE A 1 164 ? -15.405 -20.568 19.538 1.00 81.75 164 PHE A N 1
ATOM 1345 C CA . PHE A 1 164 ? -16.844 -20.625 19.802 1.00 81.75 164 PHE A CA 1
ATOM 1346 C C . PHE A 1 164 ? -17.276 -21.925 20.476 1.00 81.75 164 PHE A C 1
ATOM 1348 O O . PHE A 1 164 ? -18.170 -21.908 21.313 1.00 81.75 164 PHE A O 1
ATOM 1355 N N . ARG A 1 165 ? -16.624 -23.047 20.161 1.00 80.75 165 ARG A N 1
ATOM 1356 C CA . ARG A 1 165 ? -16.955 -24.362 20.725 1.00 80.75 165 ARG A CA 1
ATOM 1357 C C . ARG A 1 165 ? -16.569 -24.513 22.199 1.00 80.75 165 ARG A C 1
ATOM 1359 O O . ARG A 1 165 ? -17.108 -25.375 22.879 1.00 80.75 165 ARG A O 1
ATOM 1366 N N . SER A 1 166 ? -15.647 -23.687 22.686 1.00 70.12 166 SER A N 1
ATOM 1367 C CA . SER A 1 166 ? -15.257 -23.645 24.103 1.00 70.12 166 SER A CA 1
ATOM 1368 C C . SER A 1 166 ? -16.173 -22.755 24.956 1.00 70.12 166 SER A C 1
ATOM 1370 O O . SER A 1 166 ? -15.952 -22.646 26.157 1.00 70.12 166 SER A O 1
ATOM 1372 N N . HIS A 1 167 ? -17.158 -22.095 24.339 1.00 62.09 167 HIS A N 1
ATOM 1373 C CA . HIS A 1 167 ? -17.984 -21.048 24.947 1.00 62.09 167 HIS A CA 1
ATOM 1374 C C . HIS A 1 167 ? -19.499 -21.257 24.720 1.00 62.09 167 HIS A C 1
ATOM 1376 O O . HIS A 1 167 ? -20.254 -20.281 24.747 1.00 62.09 167 HIS A O 1
ATOM 1382 N N . ASP A 1 168 ? -19.924 -22.507 24.492 1.00 51.50 168 ASP A N 1
ATOM 1383 C CA . ASP A 1 168 ? -21.338 -22.933 24.521 1.00 51.50 168 ASP A CA 1
ATOM 1384 C C . ASP A 1 168 ? -21.820 -23.171 25.963 1.00 51.50 168 ASP A C 1
ATOM 1386 O O . ASP A 1 168 ? -21.044 -23.768 26.750 1.00 51.50 168 ASP A O 1
#

Foldseek 3Di:
DDDPVVVVVVLVVLVVVLLVVQCVVCVVPVVLSVQLVVLVVCVVVVVDDLQRSLVSQLVSCQVPVVSSQSCQVVDPPPSHDDPVNSDPDDPPPDDDDDDDDDDDDDDDDDDPCVVVVVVVVLVVCCVVCVVPVPLNVQLVVLVVCVVVVNDDPVVSVVVNVVSVVVPD